Protein AF-A0A7S3UN29-F1 (afdb_monomer_lite)

pLDDT: mean 96.02, std 4.93, range [58.38, 98.75]

Structure (mmCIF, N/CA/C/O backbone):
data_AF-A0A7S3UN29-F1
#
_entry.id   AF-A0A7S3UN29-F1
#
loop_
_atom_site.group_PDB
_atom_site.id
_atom_site.type_symbol
_atom_site.label_atom_id
_atom_site.label_alt_id
_atom_site.label_comp_id
_atom_site.label_asym_id
_atom_site.label_entity_id
_atom_site.label_seq_id
_atom_site.pdbx_PDB_ins_code
_atom_site.Cartn_x
_atom_site.Cartn_y
_atom_site.Cartn_z
_atom_site.occupancy
_atom_site.B_iso_or_equiv
_atom_site.auth_seq_id
_atom_site.auth_comp_id
_atom_site.auth_asym_id
_atom_site.auth_atom_id
_atom_site.pdbx_PDB_model_num
ATOM 1 N N . ILE A 1 1 ? 15.994 -8.498 -6.663 1.00 58.38 1 ILE A N 1
ATOM 2 C CA . ILE A 1 1 ? 14.761 -9.076 -7.251 1.00 58.38 1 ILE A CA 1
ATOM 3 C C . ILE A 1 1 ? 14.039 -7.921 -7.921 1.00 58.38 1 ILE A C 1
ATOM 5 O O . ILE A 1 1 ? 13.818 -6.920 -7.251 1.00 58.38 1 ILE A O 1
ATOM 9 N N . LEU A 1 2 ? 13.811 -7.982 -9.234 1.00 74.31 2 LEU A N 1
ATOM 10 C CA . LEU A 1 2 ? 13.203 -6.876 -9.977 1.00 74.31 2 LEU A CA 1
ATOM 11 C C . LEU A 1 2 ? 11.678 -7.034 -9.917 1.00 74.31 2 LEU A C 1
ATOM 13 O O 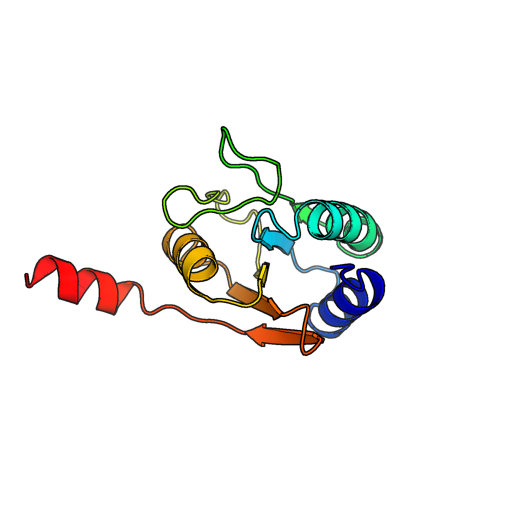. LEU A 1 2 ? 11.156 -8.040 -10.392 1.00 74.31 2 LEU A O 1
ATOM 17 N N . VAL A 1 3 ? 10.976 -6.081 -9.305 1.00 89.12 3 VAL A N 1
ATOM 18 C CA . VAL A 1 3 ? 9.506 -6.055 -9.337 1.00 89.12 3 VAL A CA 1
ATOM 19 C C . VAL A 1 3 ? 9.061 -5.580 -10.715 1.00 89.12 3 VAL A C 1
ATOM 21 O O . VAL A 1 3 ? 9.576 -4.589 -11.228 1.00 89.12 3 VAL A O 1
ATOM 24 N N . ASP A 1 4 ? 8.078 -6.263 -11.288 1.00 95.81 4 ASP A N 1
ATOM 25 C CA . ASP A 1 4 ? 7.376 -5.817 -12.488 1.00 95.81 4 ASP A CA 1
ATOM 26 C C . ASP A 1 4 ? 6.419 -4.669 -12.124 1.00 95.81 4 ASP A C 1
ATOM 28 O O . ASP A 1 4 ? 5.296 -4.885 -11.658 1.00 95.81 4 ASP A O 1
ATOM 32 N N . VAL A 1 5 ? 6.923 -3.437 -12.238 1.00 97.31 5 VAL A N 1
ATOM 33 C CA . VAL A 1 5 ? 6.200 -2.215 -11.854 1.00 97.31 5 VAL A CA 1
ATOM 34 C C . VAL A 1 5 ? 4.989 -1.985 -12.753 1.00 97.31 5 VAL A C 1
ATOM 36 O O . VAL A 1 5 ? 3.951 -1.556 -12.258 1.00 97.31 5 VAL A O 1
ATOM 39 N N . ASP A 1 6 ? 5.103 -2.277 -14.048 1.00 97.62 6 ASP A N 1
ATOM 40 C CA . ASP A 1 6 ? 4.008 -2.081 -15.000 1.00 97.62 6 ASP A CA 1
ATOM 41 C C . ASP A 1 6 ? 2.839 -3.004 -14.685 1.00 97.62 6 ASP A C 1
ATOM 43 O O . ASP A 1 6 ? 1.709 -2.539 -14.561 1.00 97.62 6 ASP A O 1
ATOM 47 N N . HIS A 1 7 ? 3.117 -4.282 -14.420 1.00 97.88 7 HIS A N 1
ATOM 48 C CA . HIS A 1 7 ? 2.081 -5.208 -13.978 1.00 97.88 7 HIS A CA 1
ATOM 49 C C . HIS A 1 7 ? 1.382 -4.731 -12.695 1.00 97.88 7 HIS A C 1
ATOM 51 O O . HIS A 1 7 ? 0.156 -4.745 -12.612 1.00 97.88 7 HIS A O 1
ATOM 57 N N . MET A 1 8 ? 2.146 -4.274 -11.696 1.00 97.94 8 MET A N 1
ATOM 58 C CA . MET A 1 8 ? 1.576 -3.749 -10.451 1.00 97.94 8 MET A CA 1
ATOM 59 C C . MET A 1 8 ? 0.659 -2.545 -10.700 1.00 97.94 8 MET A C 1
ATOM 61 O O . MET A 1 8 ? -0.436 -2.483 -10.145 1.00 97.94 8 MET A O 1
ATOM 65 N N . VAL A 1 9 ? 1.094 -1.599 -11.536 1.00 98.50 9 VAL A N 1
ATOM 66 C CA . VAL A 1 9 ? 0.317 -0.404 -11.889 1.00 98.50 9 VAL A CA 1
ATOM 67 C C . VAL A 1 9 ? -0.980 -0.786 -12.603 1.00 98.50 9 VAL A C 1
ATOM 69 O O . VAL A 1 9 ? -2.034 -0.268 -12.240 1.00 98.50 9 VAL A O 1
ATOM 72 N N . GLU A 1 10 ? -0.937 -1.717 -13.555 1.00 98.38 10 GLU A N 1
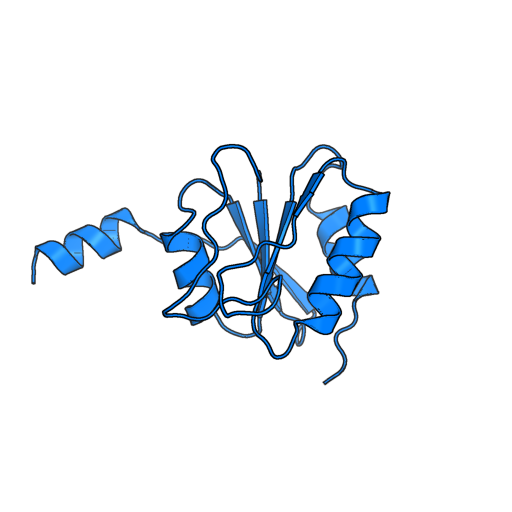ATOM 73 C CA . GLU A 1 10 ? -2.140 -2.177 -14.257 1.00 98.38 10 GLU A CA 1
ATOM 74 C C . GLU A 1 10 ? -3.097 -2.937 -13.329 1.00 98.38 10 GLU A C 1
ATOM 76 O O . GLU A 1 10 ? -4.299 -2.687 -13.362 1.00 98.38 10 GLU A O 1
ATOM 81 N N . CYS A 1 11 ? -2.593 -3.773 -12.410 1.00 98.06 11 CYS A N 1
ATOM 82 C CA . CYS A 1 11 ? -3.437 -4.390 -11.380 1.00 98.06 11 CYS A CA 1
ATOM 83 C C . CYS A 1 11 ? -4.184 -3.347 -10.540 1.00 98.06 11 CYS A C 1
ATOM 85 O O . CYS A 1 11 ? -5.371 -3.519 -10.259 1.00 98.06 11 CYS A O 1
ATOM 87 N N . ILE A 1 12 ? -3.504 -2.269 -10.141 1.00 98.44 12 ILE A N 1
ATOM 88 C CA . ILE A 1 12 ? -4.108 -1.179 -9.366 1.00 98.44 12 ILE A CA 1
ATOM 89 C C . ILE A 1 12 ? -5.187 -0.478 -10.208 1.00 98.44 12 ILE A C 1
ATOM 91 O O . ILE A 1 12 ? -6.318 -0.354 -9.739 1.00 98.44 12 ILE A O 1
ATOM 95 N N . LYS A 1 13 ? -4.889 -0.132 -11.469 1.00 98.38 13 LYS A N 1
ATOM 96 C CA . LYS A 1 13 ? -5.847 0.470 -12.419 1.00 98.38 13 LYS A CA 1
ATOM 97 C C . LYS A 1 13 ? -7.096 -0.374 -12.646 1.00 98.38 13 LYS A C 1
ATOM 99 O O . LYS A 1 13 ? -8.201 0.154 -12.632 1.00 98.38 13 LYS A O 1
ATOM 104 N N . CYS A 1 14 ? -6.946 -1.687 -12.800 1.00 97.69 14 CYS A N 1
ATOM 105 C CA . CYS A 1 14 ? -8.087 -2.588 -12.960 1.00 97.69 14 CYS A CA 1
ATOM 106 C C . CYS A 1 14 ? -8.928 -2.740 -11.682 1.00 97.69 14 CYS A C 1
ATOM 108 O O . CYS A 1 14 ? -10.079 -3.164 -11.762 1.00 97.69 14 CYS A O 1
ATOM 110 N N . THR A 1 15 ? -8.365 -2.428 -10.512 1.00 98.19 15 THR A N 1
ATOM 111 C CA . THR A 1 15 ? -9.026 -2.626 -9.214 1.00 98.19 15 THR A CA 1
ATOM 112 C C . THR A 1 15 ? -9.770 -1.382 -8.739 1.00 98.19 15 THR A C 1
ATOM 114 O O . THR A 1 15 ? -10.836 -1.507 -8.135 1.00 98.19 15 THR A O 1
ATOM 117 N N . PHE A 1 16 ? -9.227 -0.187 -8.989 1.00 98.00 16 PHE A N 1
ATOM 118 C CA . PHE A 1 16 ? -9.757 1.062 -8.442 1.00 98.00 16 PHE A CA 1
ATOM 119 C C . PHE A 1 16 ? -10.191 2.041 -9.538 1.00 98.00 16 PHE A C 1
ATOM 121 O O . PHE A 1 16 ? -9.389 2.311 -10.434 1.00 98.00 16 PHE A O 1
ATOM 128 N N . PRO A 1 17 ? -11.384 2.659 -9.422 1.00 97.31 17 PRO A N 1
ATOM 129 C CA . PRO A 1 17 ? -11.781 3.799 -10.254 1.00 97.31 17 PRO A CA 1
ATOM 130 C C . PRO A 1 17 ? -10.792 4.966 -10.144 1.00 97.31 17 PRO A C 1
ATOM 132 O O . PRO A 1 17 ? -10.232 5.183 -9.065 1.00 97.31 17 PRO A O 1
ATOM 135 N N . SER A 1 18 ? -10.628 5.753 -11.211 1.00 96.44 18 SER A N 1
ATOM 136 C CA . SER A 1 18 ? -9.680 6.881 -11.318 1.00 96.44 18 SER A CA 1
ATOM 137 C C . SER A 1 18 ? -9.835 7.963 -10.242 1.00 96.44 18 SER A C 1
ATOM 139 O O . SER A 1 18 ? -8.891 8.692 -9.935 1.00 96.44 18 SER A O 1
ATOM 141 N N . GLU A 1 19 ? -11.013 8.069 -9.636 1.00 96.94 19 GLU A N 1
ATOM 142 C CA . GLU A 1 19 ? -11.340 9.046 -8.595 1.00 96.94 19 GLU A CA 1
ATOM 143 C C . GLU A 1 19 ? -10.812 8.634 -7.213 1.00 96.94 19 GLU A C 1
ATOM 145 O O . GLU A 1 19 ? -10.775 9.457 -6.297 1.00 96.94 19 GLU A O 1
ATOM 150 N N . THR A 1 20 ? -10.402 7.371 -7.058 1.00 97.94 20 THR A N 1
ATOM 151 C CA . THR A 1 20 ? -9.916 6.815 -5.791 1.00 97.94 20 THR A CA 1
ATOM 152 C C . THR A 1 20 ? -8.626 7.508 -5.366 1.00 97.94 20 THR A C 1
ATOM 154 O O . THR A 1 20 ? -7.657 7.573 -6.123 1.00 97.94 20 THR A O 1
ATOM 157 N N . LYS A 1 21 ? -8.573 7.974 -4.117 1.00 98.31 21 LYS A N 1
ATOM 158 C CA . LYS A 1 21 ? -7.344 8.489 -3.510 1.00 98.31 21 LYS A CA 1
ATOM 159 C C . LYS A 1 21 ?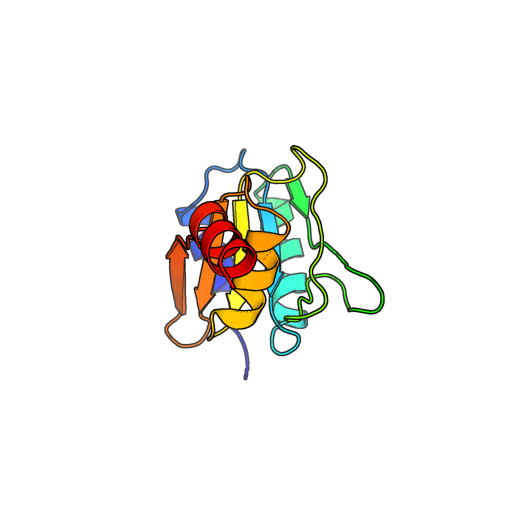 -6.500 7.321 -3.009 1.00 98.31 21 LYS A C 1
ATOM 161 O O . LYS A 1 21 ? -6.937 6.576 -2.129 1.00 98.31 21 LYS A O 1
ATOM 166 N N . LEU A 1 22 ? -5.288 7.170 -3.531 1.00 98.62 22 LEU A N 1
ATOM 167 C CA . LEU A 1 22 ? -4.426 6.026 -3.235 1.00 98.62 22 LEU A CA 1
ATOM 168 C C . LEU A 1 22 ? -3.225 6.416 -2.374 1.00 98.62 22 LEU A C 1
ATOM 170 O O . LEU A 1 22 ? -2.559 7.418 -2.625 1.00 98.62 22 LEU A O 1
ATOM 174 N N . ALA A 1 23 ? -2.894 5.571 -1.402 1.00 98.56 23 ALA A N 1
ATOM 175 C CA . ALA A 1 23 ? -1.595 5.573 -0.739 1.00 98.56 23 ALA A CA 1
ATOM 176 C C . ALA A 1 23 ? -0.784 4.347 -1.175 1.00 98.56 23 ALA A C 1
ATOM 178 O O . ALA A 1 23 ? -1.283 3.228 -1.102 1.00 98.56 23 ALA A O 1
ATOM 179 N N . VAL A 1 24 ? 0.467 4.528 -1.598 1.00 98.62 24 VAL A N 1
ATOM 180 C CA . VAL A 1 24 ? 1.352 3.419 -1.995 1.00 98.62 24 VAL A CA 1
ATOM 181 C C . VAL A 1 24 ? 2.528 3.342 -1.030 1.00 98.62 24 VAL A C 1
ATOM 183 O O . VAL A 1 24 ? 3.261 4.315 -0.855 1.00 98.62 24 VAL A O 1
ATOM 186 N N . MET A 1 25 ? 2.695 2.193 -0.384 1.00 98.50 25 MET A N 1
ATOM 187 C CA . MET A 1 25 ? 3.754 1.950 0.600 1.00 98.50 25 MET A CA 1
ATOM 188 C C . MET A 1 25 ? 4.140 0.465 0.620 1.00 98.50 25 MET A C 1
ATOM 190 O O . MET A 1 25 ? 3.567 -0.335 -0.112 1.00 98.50 2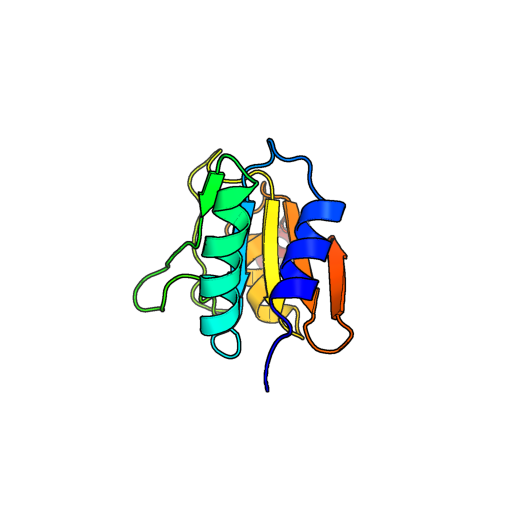5 MET A O 1
ATOM 194 N N . GLY A 1 26 ? 5.128 0.070 1.413 1.00 98.12 26 GLY A N 1
ATOM 195 C CA . GLY A 1 26 ? 5.571 -1.317 1.496 1.00 98.12 26 GLY A CA 1
ATOM 196 C C . GLY A 1 26 ? 6.878 -1.472 2.260 1.00 98.12 26 GLY A C 1
ATOM 197 O O . GLY A 1 26 ? 7.268 -0.606 3.044 1.00 98.12 26 GLY A O 1
ATOM 198 N N . THR A 1 27 ? 7.565 -2.591 2.048 1.00 97.19 27 THR A N 1
ATOM 199 C CA . THR A 1 27 ? 8.861 -2.848 2.691 1.00 97.19 27 THR A CA 1
ATOM 200 C C . THR A 1 27 ? 10.027 -2.254 1.900 1.00 97.19 27 THR A C 1
ATOM 202 O O . THR A 1 27 ? 9.944 -2.032 0.689 1.00 97.19 27 THR A O 1
ATOM 205 N N . ILE A 1 28 ? 11.157 -2.032 2.579 1.00 95.25 28 ILE A N 1
ATOM 206 C CA . ILE A 1 28 ? 12.366 -1.430 1.993 1.00 95.25 28 ILE A CA 1
ATOM 207 C C . ILE A 1 28 ? 12.892 -2.175 0.757 1.00 95.25 28 ILE A C 1
ATOM 209 O O . ILE A 1 28 ? 13.433 -1.558 -0.157 1.00 95.25 28 ILE A O 1
ATOM 213 N N . GLN A 1 29 ? 12.668 -3.491 0.675 1.00 94.19 29 GLN A N 1
ATOM 214 C CA . GLN A 1 29 ? 13.063 -4.324 -0.469 1.00 94.19 29 GLN A CA 1
ATOM 215 C C . GLN A 1 29 ? 12.420 -3.861 -1.788 1.00 94.19 29 GLN A C 1
ATOM 217 O O . GLN A 1 29 ? 12.942 -4.158 -2.862 1.00 94.19 29 GLN A O 1
ATOM 222 N N . PHE A 1 30 ? 11.298 -3.135 -1.710 1.00 95.94 30 PHE A N 1
ATOM 223 C CA . PHE A 1 30 ? 10.503 -2.696 -2.854 1.00 95.94 30 PHE A CA 1
ATOM 224 C C . PHE A 1 30 ? 10.418 -1.168 -2.991 1.00 95.94 30 PHE A C 1
ATOM 226 O O . PHE A 1 30 ? 9.655 -0.680 -3.824 1.00 95.94 30 PHE A O 1
ATOM 233 N N . ALA A 1 31 ? 11.205 -0.402 -2.224 1.00 94.38 31 ALA A N 1
ATOM 234 C CA . ALA A 1 31 ? 11.117 1.062 -2.166 1.00 94.38 31 ALA A CA 1
ATOM 235 C C . ALA A 1 31 ? 11.226 1.745 -3.543 1.00 94.38 31 ALA A C 1
ATOM 237 O O . ALA A 1 31 ? 10.414 2.609 -3.877 1.00 94.38 31 ALA A O 1
ATOM 238 N N . THR A 1 32 ? 12.173 1.321 -4.387 1.00 95.25 32 THR A N 1
ATOM 239 C CA . THR A 1 32 ? 12.316 1.853 -5.754 1.00 95.25 32 THR A CA 1
ATOM 240 C C . THR A 1 32 ? 11.055 1.617 -6.587 1.00 95.25 32 THR A C 1
ATOM 242 O O . THR A 1 32 ? 10.565 2.527 -7.251 1.00 95.25 32 THR A O 1
ATOM 245 N N . SER A 1 33 ? 10.495 0.410 -6.516 1.00 96.31 33 SER A N 1
ATOM 246 C CA . SER A 1 33 ? 9.296 0.006 -7.255 1.00 96.31 33 SER A CA 1
ATOM 247 C C . SER A 1 33 ? 8.058 0.777 -6.796 1.00 96.31 33 SER A C 1
ATOM 249 O O . SER A 1 33 ? 7.260 1.199 -7.627 1.00 96.31 33 SER A O 1
ATOM 251 N N . ILE A 1 34 ? 7.928 1.010 -5.486 1.00 97.62 34 ILE A N 1
ATOM 252 C CA . ILE A 1 34 ? 6.872 1.835 -4.883 1.00 97.62 34 ILE A CA 1
ATOM 253 C C . ILE A 1 34 ? 6.947 3.269 -5.409 1.00 97.62 34 ILE A C 1
ATOM 255 O O . ILE A 1 34 ? 5.930 3.825 -5.822 1.00 97.62 34 ILE A O 1
ATOM 259 N N . HIS A 1 35 ? 8.145 3.859 -5.438 1.00 96.81 35 HIS A N 1
ATOM 260 C CA . HIS A 1 35 ? 8.323 5.224 -5.924 1.00 96.81 35 HIS A CA 1
ATOM 261 C C . HIS A 1 35 ? 7.955 5.355 -7.409 1.00 96.81 35 HIS A C 1
ATOM 263 O O . HIS A 1 35 ? 7.181 6.240 -7.777 1.00 96.81 35 HIS A O 1
ATOM 269 N N . LEU A 1 36 ? 8.451 4.439 -8.248 1.00 97.31 36 LEU A N 1
ATOM 270 C CA . LEU A 1 36 ? 8.155 4.414 -9.683 1.00 97.31 36 LEU A CA 1
ATOM 271 C C . LEU A 1 36 ? 6.664 4.191 -9.961 1.00 97.31 36 LEU A C 1
ATOM 273 O O . LEU A 1 36 ? 6.082 4.871 -10.804 1.00 97.31 36 LEU A O 1
ATOM 277 N N . ALA A 1 37 ? 6.023 3.276 -9.234 1.00 97.94 37 ALA A N 1
ATOM 278 C CA . ALA A 1 37 ? 4.590 3.055 -9.364 1.00 97.94 37 ALA A CA 1
ATOM 279 C C . ALA A 1 37 ? 3.790 4.282 -8.932 1.00 97.94 37 ALA A C 1
ATOM 281 O O . ALA A 1 37 ? 2.866 4.684 -9.628 1.00 97.94 37 ALA A O 1
ATOM 282 N N . GLY A 1 38 ? 4.180 4.923 -7.827 1.00 97.94 38 GLY A N 1
ATOM 283 C CA . GLY A 1 38 ? 3.574 6.170 -7.373 1.00 97.94 38 GLY A CA 1
ATOM 284 C C . GLY A 1 38 ? 3.640 7.275 -8.431 1.00 97.94 38 GLY A C 1
ATOM 285 O O . GLY A 1 38 ? 2.671 8.010 -8.589 1.00 97.94 38 GLY A O 1
ATOM 286 N N . GLN A 1 39 ? 4.738 7.381 -9.187 1.00 97.81 39 GLN A N 1
ATOM 287 C CA . GLN A 1 39 ? 4.849 8.323 -10.308 1.00 97.81 39 GLN A CA 1
ATOM 288 C C . GLN A 1 39 ? 3.889 7.967 -11.451 1.00 97.81 39 GLN A C 1
ATOM 290 O O . GLN A 1 39 ? 3.105 8.819 -11.855 1.00 97.81 39 GLN A O 1
ATOM 295 N N . LYS A 1 40 ? 3.883 6.708 -11.905 1.00 98.31 40 LYS A N 1
ATOM 296 C CA . LYS A 1 40 ? 3.003 6.244 -12.995 1.00 98.31 40 LYS A CA 1
ATOM 297 C C . LYS A 1 40 ? 1.516 6.358 -12.650 1.00 98.31 40 LYS A C 1
ATOM 299 O O . LYS A 1 40 ? 0.698 6.698 -13.495 1.00 98.31 40 LYS A O 1
ATOM 304 N N . LEU A 1 41 ? 1.144 6.086 -11.400 1.00 98.38 41 LEU A N 1
ATOM 305 C CA . LEU A 1 41 ? -0.247 6.166 -10.951 1.00 98.38 41 LEU A CA 1
ATOM 306 C C . LEU A 1 41 ? -0.759 7.612 -10.915 1.00 98.38 41 LEU A C 1
ATOM 308 O O . LEU A 1 41 ? -1.942 7.825 -11.161 1.00 98.38 41 LEU A O 1
ATOM 312 N N . LYS A 1 42 ? 0.104 8.610 -10.681 1.00 97.62 42 LYS A N 1
ATOM 313 C CA . LYS A 1 42 ? -0.286 10.035 -10.726 1.00 97.62 42 LYS A CA 1
ATOM 314 C C . LYS A 1 42 ? -0.736 10.504 -12.109 1.00 97.62 42 LYS A C 1
ATOM 316 O O . LYS A 1 42 ? -1.393 11.531 -12.203 1.00 97.62 42 LYS A O 1
ATOM 321 N N . GLU A 1 43 ? -0.400 9.771 -13.167 1.00 96.50 43 GLU A N 1
ATOM 322 C CA . GLU A 1 43 ? -0.882 10.058 -14.523 1.00 96.50 43 GLU A CA 1
ATOM 323 C C . GLU A 1 43 ? -2.350 9.640 -14.720 1.00 96.50 43 GLU A C 1
ATOM 325 O O . GLU A 1 43 ? -3.003 10.119 -15.642 1.00 96.50 43 GLU A O 1
ATOM 330 N N . HIS A 1 44 ? -2.874 8.752 -13.866 1.00 96.56 44 HIS A N 1
ATOM 331 C CA . HIS A 1 44 ? -4.221 8.183 -13.989 1.00 96.56 44 HIS A CA 1
ATOM 332 C C . HIS A 1 44 ? -5.166 8.571 -12.841 1.00 96.56 44 HIS A C 1
ATOM 334 O O . HIS A 1 44 ? -6.366 8.712 -13.057 1.00 96.56 44 HIS A O 1
ATOM 340 N N . TYR A 1 45 ? -4.636 8.740 -11.630 1.00 97.50 45 TYR A N 1
ATOM 341 C CA . TYR A 1 45 ? -5.413 9.032 -10.428 1.00 97.50 45 TYR A CA 1
ATOM 342 C C . TYR A 1 45 ? -5.222 10.476 -9.978 1.00 97.50 45 TYR A C 1
ATOM 344 O O . TYR A 1 45 ? -4.103 10.986 -9.934 1.00 97.50 45 TYR A O 1
ATOM 352 N N . THR A 1 46 ? -6.310 11.105 -9.533 1.00 90.69 46 THR A N 1
ATOM 353 C CA . THR A 1 46 ? -6.299 12.503 -9.069 1.00 90.69 46 THR A CA 1
ATOM 354 C C . THR A 1 46 ? -5.450 12.706 -7.811 1.00 90.69 46 THR A 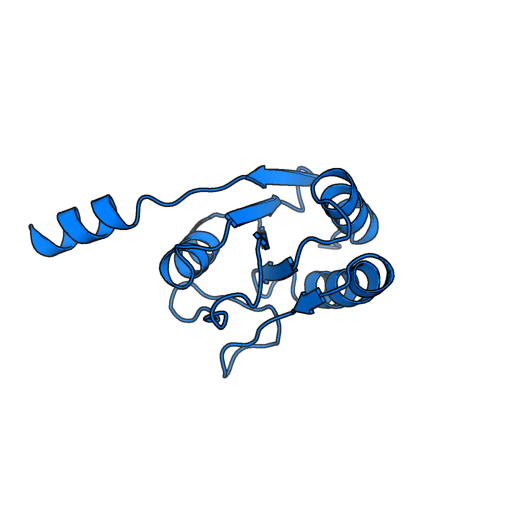C 1
ATOM 356 O O . THR A 1 46 ? -4.910 13.789 -7.590 1.00 90.69 46 THR A O 1
ATOM 359 N N . ASN A 1 47 ? -5.325 11.680 -6.962 1.00 96.25 47 ASN A N 1
ATOM 360 C CA . ASN A 1 47 ? -4.537 11.756 -5.737 1.00 96.25 47 ASN A CA 1
ATOM 361 C C . ASN A 1 47 ? -3.816 10.435 -5.460 1.00 96.25 47 ASN A C 1
ATOM 363 O O . ASN A 1 47 ? -4.445 9.418 -5.166 1.00 96.25 47 ASN A O 1
ATOM 367 N N . VAL A 1 48 ? -2.485 10.486 -5.504 1.00 98.19 48 VAL A N 1
ATOM 368 C CA . VAL A 1 48 ? -1.608 9.380 -5.121 1.00 98.19 48 VAL A CA 1
ATOM 369 C C . VAL A 1 48 ? -0.535 9.905 -4.183 1.00 98.19 48 VAL A C 1
ATOM 371 O O . VAL A 1 48 ? 0.269 10.770 -4.553 1.00 98.19 48 VAL A O 1
ATOM 374 N N . VAL A 1 49 ? -0.483 9.341 -2.981 1.00 97.94 49 VAL A N 1
ATOM 375 C CA . VAL A 1 49 ? 0.523 9.664 -1.970 1.00 97.94 49 VAL A CA 1
ATOM 376 C C . VAL A 1 49 ? 1.468 8.487 -1.752 1.00 97.94 49 VAL A C 1
ATOM 378 O O . VAL A 1 49 ? 1.057 7.332 -1.699 1.00 97.94 49 VAL A O 1
ATOM 381 N N . VAL A 1 50 ? 2.754 8.789 -1.598 1.00 98.25 50 VAL A N 1
ATOM 382 C CA . VAL A 1 50 ? 3.777 7.842 -1.134 1.00 98.25 50 VAL A CA 1
ATOM 383 C C . VAL A 1 50 ? 4.224 8.359 0.234 1.00 98.25 50 VAL A C 1
ATOM 385 O O . VAL A 1 50 ? 5.070 9.255 0.291 1.00 98.25 50 VAL A O 1
ATOM 388 N N . PRO A 1 51 ? 3.565 7.939 1.330 1.00 97.44 51 PRO A N 1
ATOM 389 C CA . PRO A 1 51 ? 3.718 8.580 2.631 1.00 97.44 51 PRO A CA 1
ATOM 390 C C . PRO A 1 51 ? 5.055 8.221 3.280 1.00 97.44 51 PRO A C 1
ATOM 392 O O . PRO A 1 51 ? 5.649 7.193 2.972 1.00 97.44 51 PRO A O 1
ATOM 395 N N . GLN A 1 52 ? 5.518 9.050 4.212 1.00 97.19 52 GLN A N 1
ATOM 396 C CA . GLN A 1 52 ? 6.798 8.860 4.891 1.00 97.19 52 GLN A CA 1
ATOM 397 C C . GLN A 1 52 ? 6.627 8.998 6.404 1.00 97.19 52 GLN A C 1
ATOM 399 O O . GLN A 1 52 ? 6.078 9.987 6.885 1.00 97.19 52 GLN A O 1
ATOM 404 N N . ALA A 1 53 ? 7.138 8.021 7.150 1.00 96.31 53 ALA A N 1
ATOM 405 C CA . ALA A 1 53 ? 7.360 8.134 8.585 1.00 96.31 53 ALA A CA 1
ATOM 406 C C . ALA A 1 53 ? 8.861 8.290 8.821 1.00 96.31 53 ALA A C 1
ATOM 408 O O . ALA A 1 53 ? 9.621 7.360 8.571 1.00 96.31 53 ALA A O 1
ATOM 409 N N . LEU A 1 54 ? 9.305 9.458 9.282 1.00 94.06 54 LEU A N 1
ATOM 410 C CA . LEU A 1 54 ? 10.725 9.668 9.567 1.00 94.06 54 LEU A CA 1
ATOM 411 C C . LEU A 1 54 ? 11.198 8.725 10.691 1.00 94.06 54 LEU A C 1
ATOM 413 O O . LEU A 1 54 ? 10.441 8.485 11.635 1.00 94.06 54 LEU A O 1
ATOM 417 N N . PRO A 1 55 ? 12.433 8.194 10.616 1.00 95.50 55 PRO A N 1
ATOM 418 C CA . PRO A 1 55 ? 13.495 8.507 9.650 1.00 95.50 55 PRO A CA 1
ATOM 419 C C . PRO A 1 55 ? 13.485 7.639 8.374 1.00 95.50 55 PRO A C 1
ATOM 421 O O . PRO A 1 55 ? 14.470 7.640 7.641 1.00 95.50 55 PRO A O 1
ATOM 424 N N . LEU A 1 56 ? 12.418 6.876 8.116 1.00 96.56 56 LEU A N 1
ATOM 425 C CA . LEU A 1 56 ? 12.346 5.946 6.986 1.00 96.56 56 LEU A CA 1
ATOM 426 C C . LEU A 1 56 ? 12.264 6.668 5.641 1.00 96.56 56 LEU A C 1
ATOM 428 O O . LEU A 1 56 ? 11.914 7.850 5.561 1.00 96.56 56 LEU A O 1
ATOM 432 N N . SER A 1 57 ? 12.547 5.931 4.570 1.00 95.75 57 SER A N 1
ATOM 433 C CA . SER A 1 57 ? 12.395 6.428 3.202 1.00 95.75 57 SER A CA 1
ATOM 434 C C . SER A 1 57 ? 10.912 6.626 2.844 1.00 95.75 57 SER A C 1
ATOM 436 O O . SER A 1 57 ? 10.040 5.962 3.412 1.00 95.75 57 SER A O 1
ATOM 438 N N . PRO A 1 58 ? 10.570 7.509 1.887 1.00 96.56 58 PRO A N 1
ATOM 439 C CA . PRO A 1 58 ? 9.200 7.612 1.390 1.00 96.56 58 PRO A CA 1
ATOM 440 C C . PRO A 1 58 ? 8.669 6.262 0.895 1.00 96.56 58 PRO A C 1
ATOM 442 O O . PRO A 1 58 ? 9.325 5.572 0.116 1.00 96.56 58 PRO A O 1
ATOM 445 N N . GLY A 1 59 ? 7.468 5.898 1.339 1.00 96.38 59 GLY A N 1
ATOM 446 C CA . GLY A 1 59 ? 6.802 4.639 1.015 1.00 96.38 59 GLY A CA 1
ATOM 447 C C . GLY A 1 59 ? 7.256 3.450 1.861 1.00 96.38 59 GLY A C 1
ATOM 448 O O . GLY A 1 59 ? 6.667 2.381 1.747 1.00 96.38 59 GLY A O 1
ATOM 449 N N . GLU A 1 60 ? 8.263 3.604 2.719 1.00 97.75 60 GLU A N 1
ATOM 450 C CA . GLU A 1 60 ? 8.754 2.529 3.576 1.00 97.75 60 GLU A CA 1
ATOM 451 C C . GLU A 1 60 ? 7.902 2.383 4.847 1.00 97.75 60 GLU A C 1
ATOM 453 O O . GLU A 1 60 ? 7.451 3.359 5.451 1.00 97.75 60 GLU A O 1
ATOM 458 N N . THR A 1 61 ? 7.673 1.140 5.265 1.00 97.88 61 THR A N 1
ATOM 459 C CA . THR A 1 61 ? 6.983 0.783 6.509 1.00 97.88 61 THR A CA 1
ATOM 460 C C . THR A 1 61 ? 7.701 -0.365 7.209 1.00 97.88 61 THR A C 1
ATOM 462 O O . THR A 1 61 ? 8.027 -1.383 6.593 1.00 97.88 61 THR A O 1
ATOM 465 N N . LEU A 1 62 ? 7.892 -0.215 8.520 1.00 97.06 62 LEU A N 1
ATOM 466 C CA . LEU A 1 62 ? 8.386 -1.244 9.432 1.00 97.06 62 LEU A CA 1
ATOM 467 C C . LEU A 1 62 ? 7.303 -1.613 10.448 1.00 97.06 62 LEU A C 1
ATOM 469 O O . LEU A 1 62 ? 6.347 -0.873 10.667 1.00 97.06 62 LEU A O 1
ATOM 473 N N . GLY A 1 63 ? 7.479 -2.740 11.138 1.00 95.19 63 GLY A N 1
ATOM 474 C CA . GLY A 1 63 ? 6.509 -3.198 12.140 1.00 95.19 63 GLY A CA 1
ATOM 475 C C . GLY A 1 63 ? 6.383 -2.253 13.337 1.00 95.19 63 GLY A C 1
ATOM 476 O O . GLY A 1 63 ? 5.307 -2.119 13.912 1.00 95.19 63 GLY A O 1
ATOM 477 N N . CYS A 1 64 ? 7.473 -1.572 13.692 1.00 93.31 64 CYS A N 1
ATOM 478 C CA . CYS A 1 64 ? 7.517 -0.589 14.774 1.00 93.31 64 CYS A CA 1
ATOM 479 C C . CYS A 1 64 ? 7.272 0.857 14.314 1.00 93.31 64 CYS A C 1
ATOM 481 O O . CYS A 1 64 ? 6.984 1.706 15.154 1.00 93.31 64 CYS A O 1
ATOM 483 N N . THR A 1 65 ? 7.355 1.136 13.009 1.00 95.00 65 THR A N 1
ATOM 484 C CA . THR A 1 65 ? 7.296 2.496 12.456 1.00 95.00 65 THR A CA 1
ATOM 485 C C . THR A 1 65 ? 6.491 2.485 11.163 1.00 95.00 65 THR A C 1
ATOM 487 O O . THR A 1 65 ? 6.975 2.032 10.125 1.00 95.00 65 THR A O 1
ATOM 490 N N . SER A 1 66 ? 5.264 3.004 11.225 1.00 95.50 66 SER A N 1
ATOM 491 C CA . SER A 1 66 ? 4.346 3.062 10.087 1.00 95.50 66 SER A CA 1
ATOM 492 C C . SER A 1 66 ? 3.848 4.487 9.845 1.00 95.50 66 SER A C 1
ATOM 494 O O . SER A 1 66 ? 3.495 5.173 10.809 1.00 95.50 66 SER A O 1
ATOM 496 N N . PRO A 1 67 ? 3.738 4.938 8.582 1.00 95.62 67 PRO A N 1
ATOM 497 C CA . PRO A 1 67 ? 3.104 6.209 8.265 1.00 95.62 67 PRO A CA 1
ATOM 498 C C . PRO A 1 67 ? 1.645 6.248 8.724 1.00 95.62 67 PRO A C 1
ATOM 500 O O . PRO A 1 67 ? 0.881 5.298 8.520 1.00 95.62 67 PRO A O 1
ATOM 503 N N . ARG A 1 68 ? 1.256 7.378 9.320 1.00 96.50 68 ARG A N 1
ATOM 504 C CA . ARG A 1 68 ? -0.137 7.705 9.620 1.00 96.50 68 ARG A CA 1
ATOM 505 C C . ARG A 1 68 ? -0.647 8.674 8.565 1.00 96.50 68 ARG A C 1
ATOM 507 O O . ARG A 1 68 ? -0.115 9.772 8.418 1.00 96.50 68 ARG A O 1
ATOM 514 N N . LEU A 1 69 ? -1.663 8.253 7.830 1.00 96.81 69 LEU A N 1
ATOM 515 C CA . LEU A 1 69 ? -2.313 9.070 6.820 1.00 96.81 69 LEU A CA 1
ATOM 516 C C . LEU A 1 69 ? -3.231 10.090 7.512 1.00 96.81 69 LEU A C 1
ATOM 518 O O . LEU A 1 69 ? -3.954 9.719 8.443 1.00 96.81 69 LEU A O 1
ATOM 522 N N . PRO A 1 70 ? -3.223 11.366 7.086 1.00 95.50 70 PRO A N 1
ATOM 523 C CA . PRO A 1 70 ? -4.246 12.313 7.505 1.00 95.50 70 PRO A CA 1
ATOM 524 C C . PRO A 1 70 ? -5.641 11.801 7.138 1.00 95.50 70 PRO A C 1
ATOM 526 O O . PRO A 1 70 ? -5.820 11.072 6.158 1.00 95.50 70 PRO A O 1
ATOM 529 N N . GLU A 1 71 ? -6.643 12.198 7.912 1.00 93.06 71 GLU A N 1
ATOM 530 C CA . GLU A 1 71 ? -8.025 11.820 7.635 1.00 93.06 71 GLU A CA 1
ATOM 531 C C . GLU A 1 71 ? -8.453 12.296 6.236 1.00 93.06 71 GLU A C 1
ATOM 533 O O . GLU A 1 71 ? -8.188 13.430 5.840 1.00 93.06 71 GLU A O 1
ATOM 538 N N . GLY A 1 72 ? -9.060 11.399 5.451 1.00 92.62 72 GLY A N 1
ATOM 539 C CA . GLY A 1 72 ? -9.486 11.682 4.076 1.00 92.62 72 GLY A CA 1
ATOM 540 C C . GLY A 1 72 ? -8.358 11.811 3.038 1.00 92.62 72 GLY A C 1
ATOM 541 O O . GLY A 1 72 ? -8.645 12.158 1.884 1.00 92.62 72 GLY A O 1
ATOM 542 N N . ALA A 1 73 ? -7.099 11.538 3.413 1.00 94.56 73 ALA A N 1
ATOM 543 C CA . ALA A 1 73 ? -5.954 11.600 2.501 1.00 94.56 73 ALA A CA 1
ATOM 544 C C . ALA A 1 73 ? -5.933 10.458 1.472 1.00 94.56 73 ALA A C 1
ATOM 546 O O . ALA A 1 73 ? -5.463 10.668 0.354 1.00 94.56 73 ALA A O 1
ATOM 547 N N . ALA A 1 74 ? -6.445 9.279 1.834 1.00 97.75 74 ALA A N 1
ATOM 548 C CA . ALA A 1 74 ? -6.559 8.122 0.952 1.00 97.75 74 ALA A CA 1
ATOM 549 C C . ALA A 1 74 ? -7.815 7.305 1.281 1.00 97.75 74 ALA A C 1
ATOM 551 O O . ALA A 1 74 ? -8.166 7.152 2.451 1.00 97.75 74 ALA A O 1
ATOM 552 N N . ASP A 1 75 ? -8.444 6.753 0.248 1.00 98.25 75 ASP A N 1
ATOM 553 C CA . ASP A 1 75 ? -9.571 5.823 0.360 1.00 98.25 75 ASP A CA 1
ATOM 554 C C . ASP A 1 75 ? -9.064 4.375 0.464 1.00 98.25 75 ASP A C 1
ATOM 556 O O . ASP A 1 75 ? -9.645 3.539 1.166 1.00 98.25 75 ASP A O 1
ATOM 560 N N . ALA A 1 76 ? -7.940 4.090 -0.203 1.00 98.44 76 ALA A N 1
ATOM 561 C CA . ALA A 1 76 ? -7.255 2.808 -0.152 1.00 98.44 76 ALA A CA 1
ATOM 562 C C . ALA A 1 76 ? -5.732 2.972 -0.045 1.00 98.44 76 ALA A C 1
ATOM 564 O O . ALA A 1 76 ? -5.137 3.892 -0.611 1.00 98.44 76 ALA A O 1
ATOM 565 N N . LEU A 1 77 ? -5.098 2.035 0.659 1.00 98.44 77 LEU A N 1
ATOM 566 C CA . LEU A 1 77 ? -3.656 1.837 0.653 1.00 98.44 77 LEU A CA 1
ATOM 567 C C . LEU A 1 77 ? -3.312 0.549 -0.099 1.00 98.44 77 LEU A C 1
ATOM 569 O O . LEU A 1 77 ? -3.936 -0.491 0.113 1.00 98.44 77 LEU A O 1
ATOM 573 N N . VAL A 1 78 ? -2.304 0.624 -0.964 1.00 98.69 78 VAL A N 1
ATOM 574 C CA . VAL A 1 78 ? -1.704 -0.520 -1.651 1.00 98.69 78 VAL A CA 1
ATOM 575 C C . VAL A 1 78 ? -0.323 -0.750 -1.056 1.00 98.69 78 VAL A C 1
ATOM 577 O O . VAL A 1 78 ? 0.561 0.105 -1.141 1.00 98.69 78 VAL A O 1
ATOM 580 N N . PHE A 1 79 ? -0.158 -1.909 -0.429 1.00 98.69 79 PHE A N 1
ATOM 581 C CA . PHE A 1 79 ? 1.042 -2.305 0.285 1.00 98.69 79 PHE A CA 1
ATOM 582 C C . PHE A 1 79 ? 1.832 -3.338 -0.516 1.00 98.69 79 PHE A C 1
ATOM 584 O O . PHE A 1 79 ? 1.339 -4.432 -0.783 1.00 98.69 79 PHE A O 1
ATOM 591 N N . VAL A 1 80 ? 3.063 -3.013 -0.894 1.00 98.38 80 VAL A N 1
ATOM 592 C CA . VAL A 1 80 ? 3.926 -3.907 -1.674 1.00 98.38 80 VAL A CA 1
ATOM 593 C C . VAL A 1 80 ? 4.748 -4.768 -0.719 1.00 98.38 80 VAL A C 1
ATOM 595 O O . VAL A 1 80 ? 5.671 -4.263 -0.076 1.00 98.38 80 VAL A O 1
ATOM 598 N N . ALA A 1 81 ? 4.381 -6.047 -0.587 1.00 97.38 81 ALA A N 1
ATOM 599 C CA . ALA A 1 81 ? 5.065 -7.005 0.284 1.00 97.38 81 ALA A CA 1
ATOM 600 C C . ALA A 1 81 ? 4.669 -8.468 0.024 1.00 97.38 81 ALA A C 1
ATOM 602 O O . ALA A 1 81 ? 3.538 -8.780 -0.350 1.00 97.38 81 ALA A O 1
ATOM 603 N N . ASP A 1 82 ? 5.581 -9.376 0.359 1.00 95.25 82 ASP A N 1
ATOM 604 C CA . ASP A 1 82 ? 5.399 -10.835 0.380 1.00 95.25 82 ASP A CA 1
ATOM 605 C C . ASP A 1 82 ? 4.863 -11.379 1.716 1.00 95.25 82 ASP A C 1
ATOM 607 O O . ASP A 1 82 ? 4.469 -12.538 1.820 1.00 95.25 82 ASP A O 1
ATOM 611 N N . GLY A 1 83 ? 4.801 -10.532 2.745 1.00 95.50 83 GLY A N 1
ATOM 612 C CA . GLY A 1 83 ? 4.292 -10.867 4.071 1.00 95.50 83 GLY A CA 1
ATOM 613 C C . GLY A 1 83 ? 3.295 -9.842 4.606 1.00 95.50 83 GLY A C 1
ATOM 614 O O . GLY A 1 83 ? 3.072 -8.781 4.022 1.00 95.50 83 GLY A O 1
ATOM 615 N N . ARG A 1 84 ? 2.687 -10.162 5.755 1.00 97.12 84 ARG A N 1
ATOM 616 C CA . ARG A 1 84 ? 1.612 -9.348 6.352 1.00 97.12 84 ARG A CA 1
ATOM 617 C C . ARG A 1 84 ? 2.032 -8.542 7.578 1.00 97.12 84 ARG A C 1
ATOM 619 O O . ARG A 1 84 ? 1.358 -7.579 7.895 1.00 97.12 84 ARG A O 1
ATOM 626 N N . PHE A 1 85 ? 3.149 -8.851 8.236 1.00 96.94 85 PHE A N 1
ATOM 627 C CA . PHE A 1 85 ? 3.512 -8.207 9.509 1.00 96.94 85 PHE A CA 1
ATOM 628 C C . PHE A 1 85 ? 3.618 -6.668 9.422 1.00 96.94 85 PHE A C 1
ATOM 630 O O . PHE A 1 85 ? 3.026 -5.954 10.227 1.00 96.94 85 PHE A O 1
ATOM 637 N N . HIS A 1 86 ? 4.315 -6.134 8.413 1.00 98.19 86 HIS A N 1
ATOM 638 C CA . HIS A 1 86 ? 4.411 -4.680 8.211 1.00 98.19 86 HIS A CA 1
ATOM 639 C C . HIS A 1 86 ? 3.106 -4.060 7.698 1.00 98.19 86 HIS A C 1
ATOM 641 O O . HIS A 1 86 ? 2.756 -2.947 8.083 1.00 98.19 86 HIS A O 1
ATOM 647 N N . LEU A 1 87 ? 2.351 -4.797 6.884 1.00 98.44 87 LEU A N 1
ATOM 648 C CA . LEU A 1 87 ? 1.022 -4.380 6.450 1.00 98.44 87 LEU A CA 1
ATOM 649 C C . LEU A 1 87 ? 0.057 -4.264 7.638 1.00 98.44 87 LEU A C 1
ATOM 651 O O . LEU A 1 87 ? -0.699 -3.304 7.726 1.00 98.44 87 LEU A O 1
ATOM 655 N N . GLU A 1 88 ? 0.095 -5.198 8.586 1.00 97.88 88 GLU A N 1
ATOM 656 C CA . GLU A 1 88 ? -0.716 -5.132 9.802 1.00 97.88 88 GLU A CA 1
ATOM 657 C C . GLU A 1 88 ? -0.388 -3.888 10.630 1.00 97.88 88 GLU A C 1
ATOM 659 O O . GLU A 1 88 ? -1.306 -3.221 11.104 1.00 97.88 88 GLU A O 1
ATOM 664 N N . ALA A 1 89 ? 0.888 -3.497 10.724 1.00 97.62 89 ALA A N 1
ATOM 665 C CA . ALA A 1 89 ? 1.269 -2.232 11.352 1.00 97.62 89 ALA A CA 1
ATOM 666 C C . ALA A 1 89 ? 0.641 -1.017 10.641 1.00 97.62 89 ALA A C 1
ATOM 668 O O . ALA A 1 89 ? 0.126 -0.118 11.317 1.00 97.62 89 ALA A O 1
ATOM 669 N N . ALA A 1 90 ? 0.607 -1.019 9.303 1.00 97.94 90 ALA A N 1
ATOM 670 C CA . ALA A 1 90 ? -0.065 0.013 8.513 1.00 97.94 90 ALA A CA 1
ATOM 671 C C . ALA A 1 90 ? -1.586 0.028 8.722 1.00 97.94 90 ALA A C 1
ATOM 673 O O . ALA A 1 90 ? -2.159 1.104 8.899 1.00 97.94 90 ALA A O 1
ATOM 674 N N . MET A 1 91 ? -2.233 -1.141 8.777 1.00 98.06 91 MET A N 1
ATOM 675 C CA . MET A 1 91 ? -3.671 -1.268 9.052 1.00 98.06 91 MET A CA 1
ATOM 676 C C . MET A 1 91 ? -4.030 -0.774 10.459 1.00 98.06 91 MET A C 1
ATOM 678 O O . MET A 1 91 ? -5.018 -0.066 10.629 1.00 98.06 91 MET A O 1
ATOM 682 N N . ILE A 1 92 ? -3.210 -1.084 11.468 1.00 96.81 92 ILE A N 1
ATOM 683 C CA . ILE A 1 92 ? -3.422 -0.627 12.850 1.00 96.81 92 ILE A CA 1
ATOM 684 C C . ILE A 1 92 ? -3.337 0.905 12.952 1.00 96.81 92 ILE A C 1
ATOM 686 O O . ILE A 1 92 ? -4.120 1.509 13.687 1.00 96.81 92 ILE A O 1
ATOM 690 N N . HIS A 1 93 ? -2.410 1.543 12.227 1.00 95.75 93 HIS A N 1
ATOM 691 C CA . HIS A 1 93 ? -2.267 3.006 12.219 1.00 95.75 93 HIS A CA 1
ATOM 692 C C . HIS A 1 93 ? -3.348 3.717 11.397 1.00 95.75 93 HIS A C 1
ATOM 694 O O . HIS A 1 93 ? -3.668 4.873 11.685 1.00 95.75 93 HIS A O 1
ATOM 700 N N . ASN A 1 94 ? -3.914 3.034 10.399 1.00 97.19 94 ASN A N 1
ATOM 701 C CA . ASN A 1 94 ? -4.868 3.589 9.440 1.00 97.19 94 ASN A CA 1
ATOM 702 C C . ASN A 1 94 ? -6.153 2.734 9.368 1.00 97.19 94 ASN A C 1
ATOM 704 O O . ASN A 1 94 ? -6.506 2.251 8.294 1.00 97.19 94 ASN A O 1
ATOM 708 N N . PRO A 1 95 ? -6.877 2.534 10.489 1.00 95.88 95 PRO A N 1
ATOM 709 C CA . PRO A 1 95 ? -7.933 1.520 10.595 1.00 95.88 95 PRO A CA 1
ATOM 710 C C . PRO A 1 95 ? -9.176 1.797 9.736 1.00 95.88 95 PRO A C 1
ATOM 712 O O . PRO A 1 95 ? -10.010 0.911 9.568 1.00 95.88 95 PRO A O 1
ATOM 715 N N . THR A 1 96 ? -9.333 3.019 9.226 1.00 95.06 96 THR A N 1
ATOM 716 C CA . THR A 1 96 ? -10.458 3.432 8.375 1.00 95.06 96 THR A CA 1
ATOM 717 C C . THR A 1 96 ? -10.143 3.358 6.880 1.00 95.06 96 THR A C 1
ATOM 719 O O . THR A 1 96 ? -11.053 3.491 6.066 1.00 95.06 96 THR A O 1
ATOM 722 N N . VAL A 1 97 ? -8.877 3.143 6.506 1.00 97.88 97 VAL A N 1
ATOM 723 C CA . VAL A 1 97 ? -8.427 3.090 5.109 1.00 97.88 97 VAL A CA 1
ATOM 724 C C . VAL A 1 97 ? -8.469 1.645 4.623 1.00 97.88 97 VAL A C 1
ATOM 726 O O . VAL A 1 97 ? -8.007 0.736 5.312 1.00 97.88 97 VAL A O 1
ATOM 729 N N . GLN A 1 98 ? -9.006 1.409 3.423 1.00 98.19 98 GLN A N 1
ATOM 730 C CA . GLN A 1 98 ? -9.059 0.055 2.870 1.00 98.19 98 GLN A CA 1
ATOM 731 C C . GLN A 1 98 ? -7.656 -0.434 2.505 1.00 98.19 98 GLN A C 1
ATOM 733 O O . GLN A 1 98 ? -6.949 0.225 1.749 1.00 98.19 98 GLN A O 1
ATOM 738 N N . ALA A 1 99 ? -7.259 -1.601 3.006 1.00 98.44 99 ALA A N 1
ATOM 739 C CA . ALA A 1 99 ? -5.928 -2.146 2.779 1.00 98.44 99 ALA A CA 1
ATOM 740 C C . ALA A 1 99 ? -5.912 -3.193 1.666 1.00 98.44 99 ALA A C 1
ATOM 742 O O . ALA A 1 99 ? -6.756 -4.088 1.623 1.00 98.44 99 ALA A O 1
ATOM 743 N N . TYR A 1 100 ? -4.915 -3.094 0.793 1.00 98.75 100 TYR A N 1
ATOM 744 C CA . TYR A 1 100 ? -4.617 -4.082 -0.232 1.00 98.75 100 TYR A CA 1
ATOM 745 C C . TYR A 1 100 ? -3.140 -4.445 -0.184 1.00 98.75 100 TYR A C 1
ATOM 747 O O . TYR A 1 100 ? -2.301 -3.589 0.092 1.00 98.75 100 TYR A O 1
ATOM 755 N N . ARG A 1 101 ? -2.810 -5.701 -0.480 1.00 98.62 101 ARG A N 1
ATOM 756 C CA . ARG A 1 101 ? -1.432 -6.178 -0.594 1.00 98.62 101 ARG A CA 1
ATOM 757 C C . ARG A 1 101 ? -1.150 -6.594 -2.020 1.00 98.62 101 ARG A C 1
ATOM 759 O O . ARG A 1 101 ? -1.829 -7.475 -2.534 1.00 98.62 101 ARG A O 1
ATOM 766 N N . TYR A 1 102 ? -0.144 -5.989 -2.636 1.00 98.50 102 TYR A N 1
ATOM 767 C CA . TYR A 1 102 ? 0.435 -6.510 -3.864 1.00 98.50 102 TYR A CA 1
ATOM 768 C C . TYR A 1 102 ? 1.649 -7.362 -3.510 1.00 98.50 102 TYR A C 1
ATOM 770 O O . TYR A 1 102 ? 2.651 -6.848 -3.006 1.00 98.50 102 TYR A O 1
ATOM 778 N N . ASP A 1 103 ? 1.550 -8.659 -3.774 1.00 97.75 103 ASP A N 1
ATOM 779 C CA . ASP A 1 103 ? 2.668 -9.579 -3.635 1.00 97.75 103 ASP A CA 1
ATOM 780 C C . ASP A 1 103 ? 3.418 -9.677 -4.972 1.00 97.75 103 ASP A C 1
ATOM 782 O O . ASP A 1 103 ? 2.866 -10.212 -5.943 1.00 97.75 103 ASP A O 1
ATOM 786 N N . PRO A 1 104 ? 4.657 -9.160 -5.067 1.00 95.75 104 PRO A N 1
ATOM 787 C CA . PRO A 1 104 ? 5.380 -9.097 -6.331 1.00 95.75 104 PRO A CA 1
ATOM 788 C C . PRO A 1 104 ? 5.842 -10.467 -6.842 1.00 95.75 104 PRO A C 1
ATOM 790 O O . PRO A 1 104 ? 6.222 -10.558 -8.009 1.00 95.75 104 PRO A O 1
ATOM 793 N N . TYR A 1 105 ? 5.809 -11.521 -6.013 1.00 94.38 105 TYR A N 1
ATOM 794 C CA . TYR A 1 105 ? 6.222 -12.867 -6.420 1.00 94.38 105 TYR A CA 1
ATOM 795 C C . TYR A 1 105 ? 5.135 -13.621 -7.202 1.00 94.38 105 TYR A C 1
ATOM 797 O O . TYR A 1 105 ? 5.383 -13.962 -8.359 1.00 94.38 105 TYR A O 1
ATOM 805 N N . PRO A 1 106 ? 3.924 -13.862 -6.655 1.00 95.94 106 PRO A N 1
ATOM 806 C CA . PRO A 1 106 ? 2.821 -14.438 -7.414 1.00 95.94 106 PRO A CA 1
ATOM 807 C C . PRO A 1 106 ? 2.115 -13.393 -8.292 1.00 95.94 106 PRO A C 1
ATOM 809 O O . PRO A 1 106 ? 1.234 -13.763 -9.062 1.00 95.94 106 PRO A O 1
ATOM 812 N N . LYS A 1 107 ? 2.481 -12.105 -8.176 1.00 96.44 107 LYS A N 1
ATOM 813 C CA . LYS A 1 107 ? 1.862 -10.969 -8.871 1.00 96.44 107 LYS A CA 1
ATOM 814 C C . LYS A 1 107 ? 0.359 -10.846 -8.594 1.00 96.44 107 LYS A C 1
ATOM 816 O O . LYS A 1 107 ? -0.447 -10.681 -9.505 1.00 96.44 107 LYS A O 1
ATOM 821 N N . VAL A 1 108 ? -0.021 -10.928 -7.320 1.00 96.88 108 VAL A N 1
ATOM 822 C CA . VAL A 1 108 ? -1.429 -10.896 -6.891 1.00 96.88 108 VAL A CA 1
ATOM 823 C C . VAL A 1 108 ? -1.685 -9.681 -6.011 1.00 96.88 108 VAL A C 1
ATOM 825 O O . VAL A 1 108 ? -0.926 -9.418 -5.080 1.00 96.88 108 VAL A O 1
ATOM 828 N N . LEU A 1 109 ? -2.785 -8.975 -6.290 1.00 98.38 109 LEU A N 1
ATOM 829 C CA . LEU A 1 109 ? -3.341 -7.938 -5.426 1.00 98.38 109 LEU A CA 1
ATOM 830 C C . LEU A 1 109 ? -4.500 -8.524 -4.605 1.00 98.38 109 LEU A C 1
ATOM 832 O O . LEU A 1 109 ? -5.519 -8.920 -5.167 1.00 98.38 109 LEU A O 1
ATOM 836 N N . THR A 1 110 ? -4.360 -8.580 -3.284 1.00 98.31 110 THR A N 1
ATOM 837 C CA . THR A 1 110 ? -5.405 -9.058 -2.366 1.00 98.31 110 THR A CA 1
ATOM 838 C C . THR A 1 110 ? -5.964 -7.914 -1.536 1.00 98.31 110 THR A C 1
ATOM 840 O O . THR A 1 110 ? -5.224 -7.022 -1.128 1.00 98.31 110 THR A O 1
ATOM 843 N N . LYS A 1 111 ? -7.271 -7.939 -1.252 1.00 98.38 111 LYS A N 1
ATOM 844 C CA . LYS A 1 111 ? -7.869 -7.083 -0.220 1.00 98.38 111 LYS A CA 1
ATOM 845 C C . LYS A 1 111 ? -7.579 -7.681 1.151 1.00 98.38 111 LYS A C 1
ATOM 847 O O . LYS A 1 111 ? -7.751 -8.879 1.355 1.00 98.38 111 LYS A O 1
ATOM 852 N N . GLU A 1 112 ? -7.162 -6.843 2.084 1.00 98.31 112 GLU A N 1
ATOM 853 C CA . GLU A 1 112 ? -6.653 -7.253 3.386 1.00 98.31 112 GLU A CA 1
ATOM 854 C C . GLU A 1 112 ? -7.466 -6.603 4.506 1.00 98.31 112 GLU A C 1
ATOM 856 O O . GLU A 1 112 ? -8.059 -5.535 4.346 1.00 98.31 112 GLU A O 1
ATOM 861 N N . GLY A 1 113 ? -7.515 -7.277 5.653 1.00 96.94 113 GLY A N 1
ATOM 862 C CA . GLY A 1 113 ? -8.233 -6.806 6.828 1.00 96.94 113 GLY A CA 1
ATOM 863 C C . GLY A 1 113 ? -7.494 -7.154 8.111 1.00 96.94 113 GLY A C 1
ATOM 864 O O . GLY A 1 113 ? -6.784 -8.164 8.185 1.00 96.94 113 GLY A O 1
ATOM 865 N N . TYR A 1 114 ? -7.693 -6.316 9.126 1.00 96.50 114 TYR A N 1
ATOM 866 C CA . TYR A 1 114 ? -7.188 -6.532 10.475 1.00 96.50 114 TYR A CA 1
ATOM 867 C C . TYR A 1 114 ? -8.262 -6.218 11.508 1.00 96.50 114 TYR A C 1
ATOM 869 O O . TYR A 1 114 ? -8.807 -5.112 11.542 1.00 96.50 114 TYR A O 1
ATOM 877 N N . ASP A 1 115 ? -8.537 -7.181 12.383 1.00 95.69 115 ASP A N 1
ATOM 878 C CA . ASP A 1 115 ? -9.503 -7.021 13.465 1.00 95.69 115 ASP A CA 1
ATOM 879 C C . ASP A 1 115 ? -8.877 -6.229 14.624 1.00 95.69 115 ASP A C 1
ATOM 881 O O . ASP A 1 115 ? -8.429 -6.762 15.644 1.00 95.69 115 ASP A O 1
ATOM 885 N N . THR A 1 116 ? -8.805 -4.913 14.422 1.00 93.31 116 THR A N 1
ATOM 886 C CA . THR A 1 116 ? -8.274 -3.965 15.407 1.00 93.31 116 THR A CA 1
ATOM 887 C C . THR A 1 116 ? -9.062 -3.999 16.727 1.00 93.31 116 THR A C 1
ATOM 889 O O . THR A 1 116 ? -8.414 -3.977 17.779 1.00 93.31 116 THR A O 1
ATOM 892 N N . PRO A 1 117 ? -10.414 -4.078 16.737 1.00 94.06 117 PRO A N 1
ATOM 893 C CA . PRO A 1 117 ? -11.180 -4.258 17.971 1.00 94.06 117 PRO A CA 1
ATOM 894 C C . PRO A 1 117 ? -10.786 -5.515 18.756 1.00 94.06 117 PRO A C 1
ATOM 896 O O . PRO A 1 117 ? -10.491 -5.404 19.947 1.00 94.06 117 PRO A O 1
ATOM 899 N N . LYS A 1 118 ? -10.698 -6.683 18.103 1.00 96.06 118 LYS A N 1
ATOM 900 C CA . LYS A 1 118 ? -10.296 -7.939 18.758 1.00 96.06 118 LYS A CA 1
ATOM 901 C C . LYS A 1 118 ? -8.861 -7.896 19.272 1.00 96.06 118 LYS A C 1
ATOM 903 O O . LYS A 1 1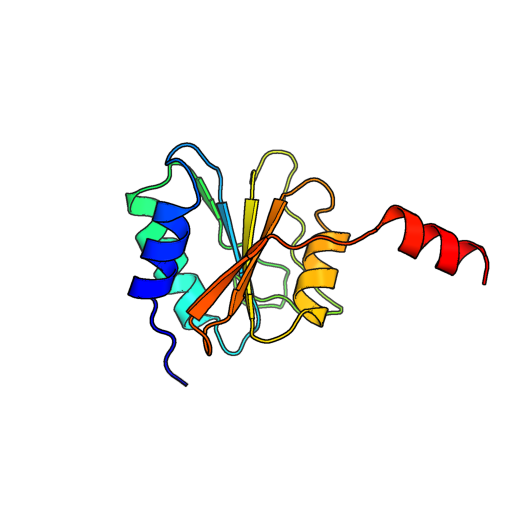18 ? -8.581 -8.364 20.373 1.00 96.06 118 LYS A O 1
ATOM 908 N N . MET A 1 119 ? -7.941 -7.308 18.509 1.00 94.94 119 MET A N 1
ATOM 909 C CA . MET A 1 119 ? -6.564 -7.119 18.969 1.00 94.94 119 MET A CA 1
ATOM 910 C C . MET A 1 119 ? -6.518 -6.280 20.257 1.00 94.94 119 MET A C 1
ATOM 912 O O . MET A 1 119 ? -5.829 -6.652 21.209 1.00 94.94 119 MET A O 1
ATOM 916 N N . LYS A 1 120 ? -7.283 -5.180 20.322 1.00 93.44 120 LYS A N 1
ATOM 917 C CA . LYS A 1 120 ? -7.367 -4.336 21.524 1.00 93.44 120 LYS A CA 1
ATOM 918 C C . LYS A 1 120 ? -7.996 -5.081 22.700 1.00 93.44 120 LYS A C 1
ATOM 920 O O . LYS A 1 120 ? -7.472 -4.979 23.804 1.00 93.44 120 LYS A O 1
ATOM 925 N N . SER A 1 121 ? -9.071 -5.842 22.475 1.00 96.56 121 SER A N 1
ATOM 926 C CA . SER A 1 121 ? -9.739 -6.580 23.553 1.00 96.56 121 SER A CA 1
ATOM 927 C C . SER A 1 121 ? -8.813 -7.616 24.191 1.00 96.56 121 SER A C 1
ATOM 929 O O . SER A 1 121 ? -8.735 -7.673 25.411 1.00 96.56 121 SER A O 1
ATOM 931 N N . ILE A 1 122 ? -8.060 -8.371 23.381 1.00 96.38 122 ILE A N 1
ATOM 932 C CA . ILE A 1 122 ? -7.098 -9.374 23.867 1.00 96.38 122 ILE A CA 1
ATOM 933 C C . ILE A 1 122 ? -6.011 -8.722 24.732 1.00 96.38 122 ILE A C 1
ATOM 935 O O . ILE A 1 122 ? -5.686 -9.236 25.799 1.00 96.38 122 ILE A O 1
ATOM 939 N N . ARG A 1 123 ? -5.463 -7.579 24.297 1.00 94.44 123 ARG A N 1
ATOM 940 C CA . ARG A 1 123 ? -4.403 -6.866 25.033 1.00 94.44 123 ARG A CA 1
ATOM 941 C C . ARG A 1 123 ? -4.881 -6.242 26.343 1.00 94.44 123 ARG A C 1
ATOM 943 O O . ARG A 1 123 ? -4.079 -6.111 27.252 1.00 94.44 123 ARG A O 1
ATOM 950 N N . LEU A 1 124 ? -6.149 -5.838 26.425 1.00 93.94 124 LEU A N 1
ATOM 951 C CA . LEU A 1 124 ? -6.743 -5.289 27.650 1.00 93.94 124 LEU A CA 1
ATOM 952 C C . LEU A 1 124 ? -7.137 -6.376 28.660 1.00 93.94 124 LEU A C 1
ATOM 954 O O . LEU A 1 124 ? -7.295 -6.072 29.836 1.00 93.94 124 LEU A O 1
ATOM 958 N N . SER A 1 125 ? -7.336 -7.616 28.203 1.00 91.44 125 SER A N 1
ATOM 959 C CA . SER A 1 125 ? -7.664 -8.764 29.059 1.00 91.44 125 SER A CA 1
ATOM 960 C C . SER A 1 125 ? -6.447 -9.521 29.604 1.00 91.44 125 SER A C 1
ATOM 962 O O . SER A 1 125 ? -6.634 -10.498 30.326 1.00 91.44 125 SER A O 1
ATOM 964 N N . ALA A 1 126 ? -5.236 -9.121 29.209 1.00 69.12 126 ALA A N 1
ATOM 965 C CA . ALA A 1 126 ? -3.969 -9.704 29.650 1.00 69.12 126 ALA A CA 1
ATOM 966 C C . ALA A 1 126 ? -3.392 -8.911 30.827 1.00 69.12 126 ALA A C 1
ATOM 968 O O . ALA A 1 126 ? -2.829 -9.561 31.734 1.00 69.12 126 ALA A O 1
#

Secondary structure (DSSP, 8-state):
----HHHHHHHHHHHS-TT--EEEEE-GGGHHHHHHHHHHHTTT-S-EE----TTSPTTB--SS--PPPPTTS-SEEEEE-SSSHHHHHHHHH-TTSEEEEEETTTTEEEEE---HHHHHHHHH--

Sequence (126 aa):
ILVDVDHMVECIKCTFPSETKLAVMGTIQFATSIHLAGQKLKEHYTNVVVPQALPLSPGETLGCTSPRLPEGAADALVFVADGRFHLEAAMIHNPTVQAYRYDPYPKVLTKEGYDTPKMKSIRLSA

Foldseek 3Di:
DDFPLVLLLVVVVVPDAQAFAEEAAEAPVCLVSSVVNQVVNVVRHVHYAQFDFPPDDGRHFDLVTEDAAPPPNGQAYEYEDPDCNRVQSNCLRHVRHWYWYQDRPVRDIGTDHDPNVVVVVVVVVD

InterPro domains:
  IPR016435 Diphthamide synthesis DPH1/DPH2 [PF01866] (3-125)
  IPR016435 Diphthamide synthesis DPH1/DPH2 [PTHR10762] (3-125)
  IPR016435 Diphthamide synthesis DPH1/DPH2 [TIGR00322] (3-125)
  IPR042264 Diphthamide synthesis DPH1/DPH2, domain 2 [G3DSA:3.40.50.11850] (5-110)

Organism: Heterosigma akashiwo (NCBI:txid2829)

Radius of gyration: 14.08 Å; chains: 1; bounding box: 26×27×45 Å